Protein AF-A0A922WU17-F1 (afdb_monomer_lite)

Sequence (100 aa):
EAVVESGKIFFTGAQELLKDNVETGKTVIETVTEDAKKVAAIKSPTELMQLQGEIARRNFDAVVAYGSKRTEAWVKLYNEAFAPISNRVSVAAEKISKAA

pLDDT: mean 94.02, std 3.95, range [67.94, 98.06]

Foldseek 3Di:
DLLVVLVVLLVVLVVVVVVVVVVVVVVVVVVVVVLVVQVVPDDDPVSVVVSVVVVVVVVVVVVVVCVVVVVVSVVVSNCVSCVSVVVVVVVVVVVVVVVD

Radius of gyration: 23.44 Å; chains: 1; bounding box: 54×21×62 Å

Structure (mmCIF, N/CA/C/O backbone):
data_AF-A0A922WU17-F1
#
_entry.id   AF-A0A922WU17-F1
#
loop_
_atom_site.group_PDB
_atom_site.id
_atom_site.type_symbol
_atom_site.label_atom_id
_atom_site.label_alt_id
_atom_site.label_comp_id
_atom_site.label_asym_id
_atom_site.label_entity_id
_atom_site.label_seq_id
_atom_site.pdbx_PDB_ins_code
_atom_site.Cartn_x
_atom_site.Cartn_y
_atom_site.Cartn_z
_atom_site.occupancy
_atom_site.B_iso_or_equiv
_atom_site.auth_seq_id
_atom_site.auth_comp_id
_atom_site.auth_asym_id
_atom_site.auth_atom_id
_atom_site.pdbx_PDB_model_num
ATOM 1 N N . GLU A 1 1 ? 12.757 -5.800 -28.817 1.00 88.94 1 GLU A N 1
ATOM 2 C CA . GLU A 1 1 ? 13.154 -6.546 -27.601 1.00 88.94 1 GLU A CA 1
ATOM 3 C C . GLU A 1 1 ? 12.988 -5.710 -26.339 1.00 88.94 1 GLU A C 1
ATOM 5 O O . GLU A 1 1 ? 12.062 -6.007 -25.606 1.00 88.94 1 GLU A O 1
ATOM 10 N N . ALA A 1 2 ? 13.737 -4.616 -26.139 1.00 94.69 2 ALA A N 1
ATOM 11 C CA . ALA A 1 2 ? 13.636 -3.802 -24.913 1.00 94.69 2 ALA A CA 1
ATOM 12 C C . ALA A 1 2 ? 12.217 -3.298 -24.580 1.00 94.69 2 ALA A C 1
ATOM 14 O O . ALA A 1 2 ? 11.789 -3.419 -23.446 1.00 94.69 2 ALA A O 1
ATOM 15 N N . VAL A 1 3 ? 11.441 -2.820 -25.562 1.00 95.00 3 VAL A N 1
ATOM 16 C CA . VAL A 1 3 ? 10.036 -2.407 -25.331 1.00 95.00 3 VAL A CA 1
ATOM 17 C C . VAL A 1 3 ? 9.152 -3.583 -24.891 1.00 95.00 3 VAL A C 1
ATOM 19 O O . VAL A 1 3 ? 8.277 -3.426 -24.046 1.00 95.00 3 VAL A O 1
ATOM 22 N N . VAL A 1 4 ? 9.389 -4.776 -25.442 1.00 97.31 4 VAL A N 1
ATOM 23 C CA . VAL A 1 4 ? 8.647 -5.993 -25.076 1.00 97.31 4 VAL A CA 1
ATOM 24 C C . VAL A 1 4 ? 9.030 -6.442 -23.666 1.00 97.31 4 VAL A C 1
ATOM 26 O O . VAL A 1 4 ? 8.164 -6.833 -22.893 1.00 97.31 4 VAL A O 1
ATOM 29 N N . GLU A 1 5 ? 10.313 -6.365 -23.317 1.00 97.19 5 GLU A N 1
ATOM 30 C CA . GLU A 1 5 ? 10.821 -6.647 -21.973 1.00 97.19 5 GLU A CA 1
ATOM 31 C C . GLU A 1 5 ? 10.265 -5.661 -20.936 1.00 97.19 5 GLU A C 1
ATOM 33 O O . GLU A 1 5 ? 9.675 -6.091 -19.949 1.00 97.19 5 GLU A O 1
ATOM 38 N N . SER A 1 6 ? 10.320 -4.357 -21.220 1.00 97.25 6 SER A N 1
ATOM 39 C CA . SER A 1 6 ? 9.665 -3.299 -20.442 1.00 97.25 6 SER A CA 1
ATOM 40 C C . SER A 1 6 ? 8.178 -3.575 -20.216 1.00 97.25 6 SER A C 1
ATOM 42 O O . SER A 1 6 ? 7.691 -3.482 -19.090 1.00 97.25 6 SER A O 1
ATOM 44 N N . GLY A 1 7 ? 7.456 -3.966 -21.272 1.00 97.31 7 GLY A N 1
ATOM 45 C CA . GLY A 1 7 ? 6.039 -4.319 -21.184 1.00 97.31 7 GLY A CA 1
ATOM 46 C C . GLY A 1 7 ? 5.779 -5.536 -20.293 1.00 97.31 7 GLY A C 1
ATOM 47 O O . GLY A 1 7 ? 4.834 -5.527 -19.507 1.00 97.31 7 GLY A O 1
ATOM 48 N N . LYS A 1 8 ? 6.634 -6.565 -20.362 1.00 98.06 8 LYS A N 1
ATOM 49 C CA . LYS A 1 8 ? 6.545 -7.745 -19.486 1.00 98.06 8 LYS A CA 1
ATOM 50 C C . LYS A 1 8 ? 6.779 -7.388 -18.019 1.00 98.06 8 LYS A C 1
ATOM 52 O O . LYS A 1 8 ? 6.019 -7.856 -17.171 1.00 98.06 8 LYS A O 1
ATOM 57 N N . ILE A 1 9 ? 7.791 -6.567 -17.730 1.00 97.69 9 ILE A N 1
ATOM 58 C CA . ILE A 1 9 ? 8.096 -6.100 -16.367 1.00 97.69 9 ILE A CA 1
ATOM 59 C C . ILE A 1 9 ? 6.904 -5.322 -15.814 1.00 97.69 9 ILE A C 1
ATOM 61 O O . ILE A 1 9 ? 6.394 -5.661 -14.749 1.00 97.69 9 ILE A O 1
ATOM 65 N N . PHE A 1 10 ? 6.400 -4.348 -16.578 1.00 97.69 10 PHE A N 1
ATOM 66 C CA . PHE A 1 10 ? 5.242 -3.558 -16.176 1.00 97.69 10 PHE A CA 1
ATOM 67 C C . PHE A 1 10 ? 4.020 -4.435 -15.885 1.00 97.69 10 PHE A C 1
ATOM 69 O O . PHE A 1 10 ? 3.412 -4.311 -14.826 1.00 97.69 10 PHE A O 1
ATOM 76 N N . PHE A 1 11 ? 3.666 -5.341 -16.802 1.00 97.88 11 PHE A N 1
ATOM 77 C CA . PHE A 1 11 ? 2.490 -6.196 -16.642 1.00 97.88 11 PHE A CA 1
ATOM 78 C C . PHE A 1 11 ? 2.610 -7.119 -15.423 1.00 97.88 11 PHE A C 1
ATOM 80 O O . PHE A 1 11 ? 1.661 -7.242 -14.650 1.00 97.88 11 PHE A O 1
ATOM 87 N N . THR A 1 12 ? 3.782 -7.726 -15.226 1.00 97.12 12 THR A N 1
ATOM 88 C CA . THR A 1 12 ? 4.037 -8.628 -14.093 1.00 97.12 12 THR A CA 1
ATOM 89 C C . THR A 1 12 ? 3.962 -7.871 -12.769 1.00 97.12 12 THR A C 1
ATOM 91 O O . THR A 1 12 ? 3.216 -8.276 -11.879 1.00 97.12 12 THR A O 1
ATOM 94 N N . GLY A 1 13 ? 4.644 -6.728 -12.659 1.00 95.62 13 GLY A N 1
ATOM 95 C CA . GLY A 1 13 ? 4.607 -5.925 -11.438 1.00 95.62 13 GLY A CA 1
ATOM 96 C C . GLY A 1 13 ? 3.231 -5.310 -11.167 1.00 95.62 13 GLY A C 1
ATOM 97 O O . GLY A 1 13 ? 2.787 -5.269 -10.023 1.00 95.62 13 GLY A O 1
ATOM 98 N N . ALA A 1 14 ? 2.478 -4.925 -12.203 1.00 96.06 14 ALA A N 1
ATOM 99 C CA . ALA A 1 14 ? 1.087 -4.500 -12.042 1.00 96.06 14 ALA A CA 1
ATOM 100 C C . ALA A 1 14 ? 0.198 -5.644 -11.515 1.00 96.06 14 ALA A C 1
ATOM 102 O O . ALA A 1 14 ? -0.658 -5.418 -10.657 1.00 96.06 14 ALA A O 1
ATOM 103 N N . GLN A 1 15 ? 0.416 -6.882 -11.974 1.00 96.38 15 GLN A N 1
ATOM 104 C CA . GLN A 1 15 ? -0.258 -8.064 -11.427 1.00 96.38 15 GLN A CA 1
ATOM 105 C C . GLN A 1 15 ? 0.091 -8.306 -9.953 1.00 96.38 15 GLN A C 1
ATOM 107 O O . GLN A 1 15 ? -0.790 -8.669 -9.175 1.00 96.38 15 GLN A O 1
ATOM 112 N N . GLU A 1 16 ? 1.346 -8.111 -9.555 1.00 94.12 16 GLU A N 1
ATOM 113 C CA . GLU A 1 16 ? 1.775 -8.232 -8.157 1.00 94.12 16 GLU A CA 1
ATOM 114 C C . GLU A 1 16 ? 1.123 -7.169 -7.267 1.00 94.12 16 GLU A C 1
ATOM 116 O O . GLU A 1 16 ? 0.561 -7.507 -6.224 1.00 94.12 16 GLU A O 1
ATOM 121 N N . LEU A 1 17 ? 1.078 -5.912 -7.721 1.00 92.81 17 LEU A N 1
ATOM 122 C CA . LEU A 1 17 ? 0.370 -4.833 -7.024 1.00 92.81 17 LEU A CA 1
ATOM 123 C C . LEU A 1 17 ? -1.123 -5.138 -6.839 1.00 92.81 17 LEU A C 1
ATOM 125 O O . LEU A 1 17 ? -1.710 -4.792 -5.813 1.00 92.81 17 LEU A O 1
ATOM 129 N N . LEU A 1 18 ? -1.758 -5.788 -7.818 1.00 91.44 18 LEU A N 1
ATOM 130 C CA . LEU A 1 18 ? -3.148 -6.230 -7.699 1.00 91.44 18 LEU A CA 1
ATOM 131 C C . LEU A 1 18 ? -3.314 -7.358 -6.675 1.00 91.44 18 LEU A C 1
ATOM 133 O O . LEU A 1 18 ? -4.280 -7.335 -5.914 1.00 91.44 18 LEU A O 1
ATOM 137 N N . LYS A 1 19 ? -2.386 -8.319 -6.617 1.00 92.31 19 LYS A N 1
ATOM 138 C CA . LYS A 1 19 ? -2.415 -9.395 -5.611 1.00 92.31 19 LYS A CA 1
ATOM 139 C C . LYS A 1 19 ? -2.289 -8.843 -4.187 1.00 92.31 19 LYS A C 1
ATOM 141 O O . LYS A 1 19 ? -3.096 -9.215 -3.339 1.00 92.31 19 LYS A O 1
ATOM 146 N N . ASP A 1 20 ? -1.381 -7.892 -3.958 1.00 89.25 20 ASP A N 1
ATOM 147 C CA . ASP A 1 20 ? -1.208 -7.218 -2.656 1.00 89.25 20 ASP A CA 1
ATOM 148 C C . ASP A 1 20 ? -2.504 -6.515 -2.191 1.00 89.25 20 ASP A C 1
ATOM 150 O O . ASP A 1 20 ? -2.842 -6.497 -1.005 1.00 89.25 20 ASP A O 1
ATOM 154 N N . ASN A 1 21 ? -3.308 -5.997 -3.130 1.00 87.25 21 ASN A N 1
ATOM 155 C CA . ASN A 1 21 ? -4.614 -5.397 -2.814 1.00 87.25 21 ASN A CA 1
ATOM 156 C C . ASN A 1 21 ? -5.639 -6.414 -2.342 1.00 87.25 21 ASN A C 1
ATOM 158 O O . ASN A 1 21 ? -6.416 -6.128 -1.432 1.00 87.25 21 ASN A O 1
ATOM 162 N N . VAL A 1 22 ? -5.651 -7.590 -2.966 1.00 91.62 22 VAL A N 1
ATOM 163 C CA . VAL A 1 22 ? -6.540 -8.679 -2.562 1.00 91.62 22 VAL A CA 1
ATOM 164 C C . VAL A 1 22 ? -6.172 -9.162 -1.162 1.00 91.62 22 VAL A C 1
ATOM 166 O O . VAL A 1 22 ? -7.064 -9.388 -0.347 1.00 91.62 22 VAL A O 1
ATOM 169 N N . GLU A 1 23 ? -4.880 -9.277 -0.854 1.00 88.25 23 GLU A N 1
ATOM 170 C CA . GLU A 1 23 ? -4.409 -9.634 0.489 1.00 88.25 23 GLU A CA 1
ATOM 171 C C . GLU A 1 23 ? -4.810 -8.589 1.532 1.00 88.25 23 GLU A C 1
ATOM 173 O O . GLU A 1 23 ? -5.408 -8.945 2.545 1.00 88.25 23 GLU A O 1
ATOM 178 N N . THR A 1 24 ? -4.609 -7.301 1.235 1.00 86.75 24 THR A N 1
ATOM 179 C CA . THR A 1 24 ? -5.068 -6.196 2.095 1.00 86.75 24 THR A CA 1
ATOM 180 C C . THR A 1 24 ? -6.576 -6.284 2.368 1.00 86.75 24 THR A C 1
ATOM 182 O O . THR A 1 24 ? -7.023 -6.093 3.498 1.00 86.75 24 THR A O 1
ATOM 185 N N . GLY A 1 25 ? -7.376 -6.621 1.351 1.00 87.62 25 GLY A N 1
ATOM 186 C CA . GLY A 1 25 ? -8.822 -6.796 1.492 1.00 87.62 25 GLY A CA 1
ATOM 187 C C . GLY A 1 25 ? -9.219 -7.898 2.481 1.00 87.62 25 GLY A C 1
ATOM 188 O O . GLY A 1 25 ? -10.211 -7.745 3.191 1.00 87.62 25 GLY A O 1
ATOM 189 N N . LYS A 1 26 ? -8.437 -8.981 2.591 1.00 91.50 26 LYS A N 1
ATOM 190 C CA . LYS A 1 26 ? -8.689 -10.042 3.583 1.00 91.50 26 LYS A CA 1
ATOM 191 C C . LYS A 1 26 ? -8.505 -9.525 5.009 1.00 91.50 26 LYS A C 1
ATOM 193 O O . LYS A 1 26 ? -9.379 -9.740 5.845 1.00 91.50 26 LYS A O 1
ATOM 198 N N . THR A 1 27 ? -7.439 -8.768 5.260 1.00 89.00 27 THR A N 1
ATOM 1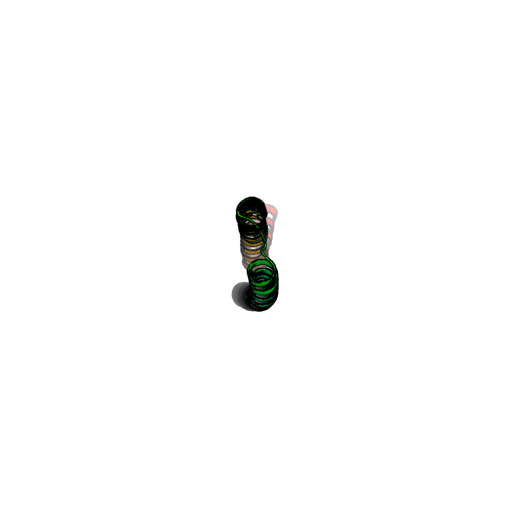99 C CA . THR A 1 27 ? -7.170 -8.158 6.573 1.00 89.00 27 THR A CA 1
ATOM 200 C C . THR A 1 27 ? -8.273 -7.183 6.996 1.00 89.00 27 THR A C 1
ATOM 202 O O . THR A 1 27 ? -8.610 -7.092 8.176 1.00 89.00 27 THR A O 1
ATOM 205 N N . VAL A 1 28 ? -8.899 -6.483 6.043 1.00 89.88 28 VAL A N 1
ATOM 206 C CA . VAL A 1 28 ? -10.056 -5.616 6.330 1.00 89.88 28 VAL A CA 1
ATOM 207 C C . VAL A 1 28 ? -11.242 -6.424 6.870 1.00 89.88 28 VAL A C 1
ATOM 209 O O . VAL A 1 28 ? -11.883 -5.990 7.825 1.00 89.88 28 VAL A O 1
ATOM 212 N N . ILE A 1 29 ? -11.523 -7.607 6.315 1.00 93.56 29 ILE A N 1
ATOM 213 C CA . ILE A 1 29 ? -12.624 -8.469 6.783 1.00 93.56 29 ILE A CA 1
ATOM 214 C C . ILE A 1 29 ? -12.370 -8.951 8.217 1.00 93.56 29 ILE A C 1
ATOM 216 O O . ILE A 1 29 ? -13.280 -8.930 9.051 1.00 93.56 29 ILE A O 1
ATOM 220 N N . GLU A 1 30 ? -11.135 -9.353 8.518 1.00 93.25 30 GLU A N 1
ATOM 221 C CA . GLU A 1 30 ? -10.716 -9.746 9.870 1.00 93.25 30 GLU A CA 1
ATOM 222 C C . GLU A 1 30 ? -10.899 -8.585 10.853 1.00 93.25 30 GLU A C 1
ATOM 224 O O . GLU A 1 30 ? -11.558 -8.738 11.881 1.00 93.25 30 GLU A O 1
ATOM 229 N N . THR A 1 31 ? -10.432 -7.395 10.470 1.00 93.38 31 THR A N 1
ATOM 230 C CA . THR A 1 31 ? -10.547 -6.162 11.261 1.00 93.38 31 THR A CA 1
ATOM 231 C C . THR A 1 31 ? -12.005 -5.820 11.588 1.00 93.38 31 THR A C 1
ATOM 233 O O . THR A 1 31 ? -12.343 -5.554 12.739 1.00 93.38 31 THR A O 1
ATOM 236 N N . VAL A 1 32 ? -12.902 -5.870 10.596 1.00 93.69 32 VAL A N 1
ATOM 237 C CA . VAL A 1 32 ? -14.338 -5.600 10.799 1.00 93.69 32 VAL A CA 1
ATOM 238 C C . VAL A 1 32 ? -14.976 -6.648 11.710 1.00 93.69 32 VAL A C 1
ATOM 240 O O . VAL A 1 32 ? -15.812 -6.321 12.553 1.00 93.69 32 VAL A O 1
ATOM 243 N N . THR A 1 33 ? -14.574 -7.911 11.570 1.00 95.69 33 THR A N 1
ATOM 244 C CA . THR A 1 33 ? -15.069 -8.998 12.423 1.00 95.69 33 THR A CA 1
ATOM 245 C C . THR A 1 33 ? -14.647 -8.796 13.879 1.00 95.69 33 THR A C 1
ATOM 247 O O . THR A 1 33 ? -15.436 -9.040 14.794 1.00 95.69 33 THR A O 1
ATOM 250 N N . GLU A 1 34 ? -13.420 -8.338 14.116 1.00 94.75 34 GLU A N 1
ATOM 251 C CA . GLU A 1 34 ? -12.945 -7.982 15.454 1.00 94.75 34 GLU A CA 1
ATOM 252 C C . GLU A 1 34 ? -13.682 -6.774 16.029 1.00 94.75 34 GLU A C 1
ATOM 254 O O . GLU A 1 34 ? -14.118 -6.822 17.181 1.00 94.75 34 GLU A O 1
ATOM 259 N N . ASP A 1 35 ? -13.890 -5.726 15.233 1.00 94.19 35 ASP A N 1
ATOM 260 C CA . ASP A 1 35 ? -14.645 -4.549 15.663 1.00 94.19 35 ASP A CA 1
ATOM 261 C C . ASP A 1 35 ? -16.077 -4.916 16.051 1.00 94.19 35 ASP A C 1
ATOM 263 O O . ASP A 1 35 ? -16.558 -4.479 17.093 1.00 94.19 35 ASP A O 1
ATOM 267 N N . ALA A 1 36 ? -16.745 -5.782 15.283 1.00 95.25 36 ALA A N 1
ATOM 268 C CA . ALA A 1 36 ? -18.087 -6.256 15.614 1.00 95.25 36 ALA A CA 1
ATOM 269 C C . ALA A 1 36 ? -18.131 -6.971 16.977 1.00 95.25 36 ALA A C 1
ATOM 271 O O . ALA A 1 36 ? -19.048 -6.745 17.769 1.00 95.25 36 ALA A O 1
ATOM 272 N N . LYS A 1 37 ? -17.116 -7.790 17.288 1.00 95.75 37 LYS A N 1
ATOM 273 C CA . LYS A 1 37 ? -16.987 -8.434 18.606 1.00 95.75 37 LYS A CA 1
ATOM 274 C C . LYS A 1 37 ? -16.771 -7.406 19.715 1.00 95.75 37 LYS A C 1
ATOM 276 O O . LYS A 1 37 ? -17.389 -7.524 20.770 1.00 95.75 37 LYS A O 1
ATOM 281 N N . LYS A 1 38 ? -15.927 -6.396 19.479 1.00 94.31 38 LYS A N 1
ATOM 282 C 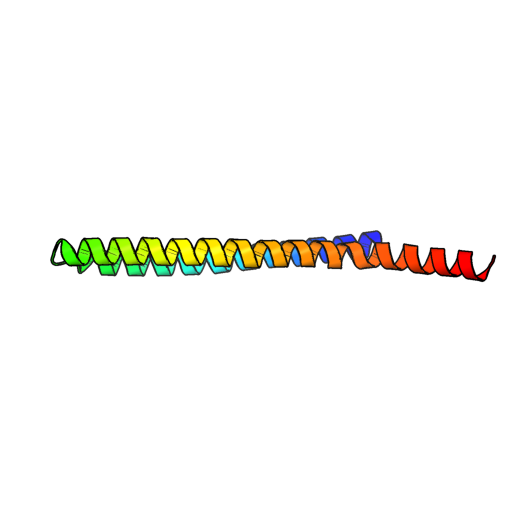CA . LYS A 1 38 ? -15.677 -5.313 20.441 1.00 94.31 38 LYS A CA 1
ATOM 283 C C . LYS A 1 38 ? -16.944 -4.508 20.704 1.00 94.31 38 LYS A C 1
ATOM 285 O O . LYS A 1 38 ? -17.269 -4.290 21.863 1.00 94.31 38 LYS A O 1
ATOM 290 N N . VAL A 1 39 ? -17.697 -4.156 19.659 1.00 94.81 39 VAL A N 1
ATOM 291 C CA . VAL A 1 39 ? -18.994 -3.469 19.776 1.00 94.81 39 VAL A CA 1
ATOM 292 C C . VAL A 1 39 ? -19.980 -4.287 20.610 1.00 94.81 39 VAL A C 1
ATOM 294 O O . VAL A 1 39 ? -20.596 -3.746 21.524 1.00 94.81 39 VAL A O 1
ATOM 297 N N . ALA A 1 40 ? -20.105 -5.589 20.341 1.00 95.75 40 ALA A N 1
ATOM 298 C CA . ALA A 1 40 ? -21.008 -6.470 21.085 1.00 95.75 40 ALA A CA 1
ATOM 299 C C . ALA A 1 40 ? -20.639 -6.619 22.575 1.00 95.75 40 ALA A C 1
ATOM 301 O O . ALA A 1 40 ? -21.492 -6.977 23.384 1.00 95.75 40 ALA A O 1
ATOM 302 N N . ALA A 1 41 ? -19.382 -6.354 22.940 1.00 95.31 41 ALA A N 1
ATOM 303 C CA . ALA A 1 41 ? -18.879 -6.457 24.305 1.00 95.31 41 ALA A CA 1
ATOM 304 C C . ALA A 1 41 ? -18.944 -5.140 25.104 1.00 95.31 41 ALA A C 1
ATOM 306 O O . ALA A 1 41 ? -18.587 -5.160 26.283 1.00 95.31 41 ALA A O 1
ATOM 307 N N . ILE A 1 42 ? -19.386 -4.025 24.501 1.00 96.12 42 ILE A N 1
ATOM 308 C CA . ILE A 1 42 ? -19.459 -2.706 25.154 1.00 96.12 42 ILE A CA 1
ATOM 309 C C . ILE A 1 42 ? -20.456 -2.729 26.319 1.00 96.12 42 ILE A C 1
ATOM 311 O O . ILE A 1 42 ? -21.611 -3.124 26.168 1.00 96.12 42 ILE A O 1
ATOM 315 N N . LYS A 1 43 ? -20.023 -2.223 27.475 1.00 96.50 43 LYS A N 1
ATOM 316 C CA . LYS A 1 43 ? -20.804 -2.125 28.718 1.00 96.50 43 LYS A CA 1
ATOM 317 C C . LYS A 1 43 ? -21.003 -0.690 29.199 1.00 96.50 43 LYS A C 1
ATOM 319 O O . LYS A 1 43 ? -21.793 -0.468 30.115 1.00 96.50 43 LYS A O 1
ATOM 324 N N . SER A 1 44 ? -20.300 0.288 28.621 1.00 96.88 44 SER A N 1
ATOM 325 C CA . SER A 1 44 ? -20.403 1.695 29.031 1.00 96.88 44 SER A CA 1
ATOM 326 C C . SER A 1 44 ? -20.115 2.694 27.896 1.00 96.88 44 SER A 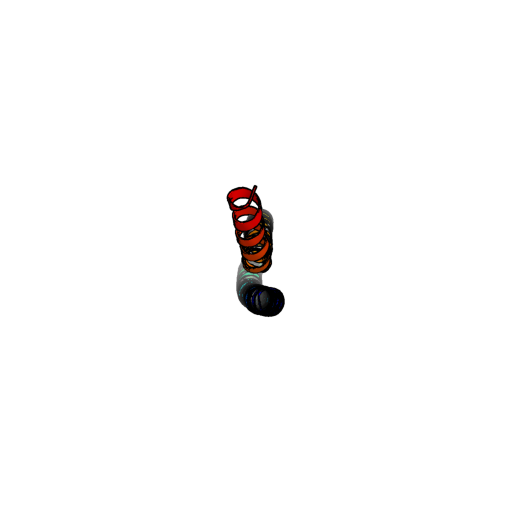C 1
ATOM 328 O O . SER A 1 44 ? -19.427 2.357 26.929 1.00 96.88 44 SER A O 1
ATOM 330 N N . PRO A 1 45 ? -20.571 3.960 28.015 1.00 94.25 45 PRO A N 1
ATOM 331 C CA . PRO A 1 45 ? -20.224 5.023 27.065 1.00 94.25 45 PRO A CA 1
ATOM 332 C C . PRO A 1 45 ? -18.714 5.286 26.951 1.00 94.25 45 PRO A C 1
ATOM 334 O O . PRO A 1 45 ? -18.225 5.635 25.879 1.00 94.25 45 PRO A O 1
ATOM 337 N N . THR A 1 46 ? -17.962 5.102 28.039 1.00 96.62 46 THR A N 1
ATOM 338 C CA . THR A 1 46 ? -16.502 5.263 28.042 1.00 96.62 46 THR A CA 1
ATOM 339 C C . THR A 1 46 ? -15.823 4.224 27.152 1.00 96.62 46 THR A C 1
ATOM 341 O O . THR A 1 46 ? -14.963 4.587 26.352 1.00 96.62 46 THR A O 1
ATOM 344 N N . GLU A 1 47 ? -16.240 2.956 27.231 1.00 95.44 47 GLU A N 1
ATOM 345 C CA . GLU A 1 47 ? -15.724 1.883 26.365 1.00 95.44 47 GLU A CA 1
ATOM 346 C C . GLU A 1 47 ? -16.052 2.141 24.887 1.00 95.44 47 GLU A C 1
ATOM 348 O O . GLU A 1 47 ? -15.210 1.927 24.015 1.00 95.44 47 GLU A O 1
ATOM 353 N N . LEU A 1 48 ? -17.236 2.690 24.594 1.00 94.88 48 LEU A N 1
ATOM 354 C CA . LEU A 1 48 ? -17.592 3.108 23.237 1.00 94.88 48 LEU A CA 1
ATOM 355 C C . LEU A 1 48 ? -16.651 4.203 22.704 1.00 94.88 48 LEU A C 1
ATOM 357 O O . LEU A 1 48 ? -16.203 4.118 21.561 1.00 94.88 48 LEU A O 1
ATOM 361 N N . MET A 1 49 ? -16.329 5.223 23.508 1.00 96.69 49 MET A N 1
ATOM 362 C CA . MET A 1 49 ? -15.396 6.283 23.095 1.00 96.69 49 MET A CA 1
ATOM 363 C C . MET A 1 49 ? -13.974 5.755 22.880 1.00 96.69 49 MET A C 1
ATOM 365 O O . MET A 1 49 ? -13.297 6.178 21.942 1.00 96.69 49 MET A O 1
ATOM 369 N N . GLN A 1 50 ? -13.529 4.809 23.712 1.00 95.88 50 GLN A N 1
ATOM 370 C CA . GLN A 1 50 ? -12.238 4.141 23.537 1.00 95.88 50 GLN A CA 1
ATOM 371 C C . GLN A 1 50 ? -12.183 3.377 22.212 1.00 95.88 50 GLN A C 1
ATOM 373 O O . GLN A 1 50 ? -11.231 3.561 21.454 1.00 95.88 50 GLN A O 1
ATOM 378 N N . LEU A 1 51 ? -13.226 2.602 21.895 1.00 95.94 51 LEU A N 1
ATOM 379 C CA . LEU A 1 51 ? -13.314 1.871 20.632 1.00 95.94 51 LEU A CA 1
ATOM 380 C C . LEU A 1 51 ? -13.303 2.816 19.422 1.00 95.94 51 LEU A C 1
ATOM 382 O O . LEU A 1 51 ? -12.589 2.567 18.454 1.00 95.94 51 LEU A O 1
ATOM 386 N N . GLN A 1 52 ? -14.037 3.932 19.478 1.00 95.50 52 GLN A N 1
ATOM 387 C CA . GLN A 1 52 ? -14.004 4.937 18.408 1.00 95.50 52 GLN A CA 1
ATOM 388 C C . GLN A 1 52 ? -12.599 5.522 18.209 1.00 95.50 52 GLN A C 1
ATOM 390 O O . GLN A 1 52 ? -12.148 5.665 17.072 1.00 95.50 52 GLN A O 1
ATOM 395 N N . GLY A 1 53 ? -11.885 5.823 19.298 1.00 97.00 53 GLY A N 1
ATOM 396 C CA . GLY A 1 53 ? -10.506 6.310 19.235 1.00 97.00 53 GLY A CA 1
ATOM 397 C C . GLY A 1 53 ? -9.524 5.273 18.681 1.00 97.00 53 GLY A C 1
ATOM 398 O O . GLY A 1 53 ? -8.623 5.625 17.918 1.00 97.00 53 GLY A O 1
ATOM 399 N N . GLU A 1 54 ? -9.703 3.998 19.027 1.00 95.69 54 GLU A N 1
ATOM 400 C CA . GLU A 1 54 ? -8.920 2.887 18.481 1.00 95.69 54 GLU A CA 1
ATOM 401 C C . GLU A 1 54 ? -9.136 2.741 16.971 1.00 95.69 54 GLU A C 1
ATOM 403 O O . GLU A 1 54 ? -8.162 2.739 16.218 1.00 95.69 54 GLU A O 1
ATOM 408 N N . ILE A 1 55 ? -10.395 2.701 16.523 1.00 95.56 55 ILE A N 1
ATOM 409 C CA . ILE A 1 55 ? -10.757 2.610 15.102 1.00 95.56 55 ILE A CA 1
ATOM 410 C C . ILE A 1 55 ? -10.187 3.801 14.327 1.00 95.56 55 ILE A C 1
ATOM 412 O O . ILE A 1 55 ? -9.590 3.613 13.268 1.00 95.56 55 ILE A O 1
ATOM 416 N N . ALA A 1 56 ? -10.332 5.022 14.852 1.00 96.94 56 ALA A N 1
ATOM 417 C CA . ALA A 1 56 ? -9.824 6.226 14.203 1.00 96.94 56 ALA A CA 1
ATOM 418 C C . ALA A 1 56 ? -8.297 6.185 14.032 1.00 96.94 56 ALA A C 1
ATOM 420 O O . ALA A 1 56 ? -7.802 6.411 12.927 1.00 96.94 56 ALA A O 1
ATOM 421 N N . ARG A 1 57 ? -7.556 5.846 15.098 1.00 97.44 57 ARG A N 1
ATOM 422 C CA . ARG A 1 57 ? -6.091 5.729 15.050 1.00 97.44 57 ARG A CA 1
ATOM 423 C C . ARG A 1 57 ? -5.653 4.636 14.081 1.00 97.44 57 ARG A C 1
ATOM 425 O O . ARG A 1 57 ? -4.867 4.904 13.182 1.00 97.44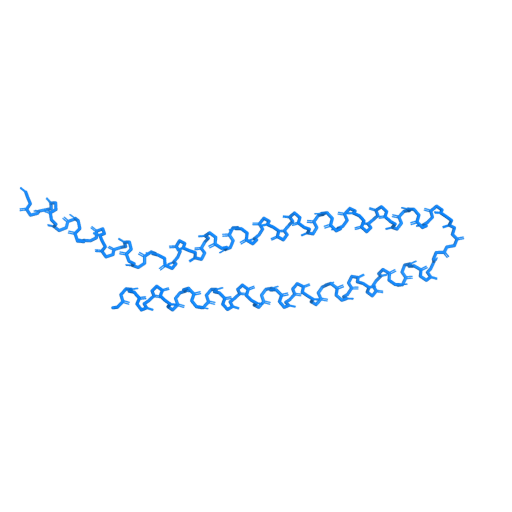 57 ARG A O 1
ATOM 432 N N . ARG A 1 58 ? -6.212 3.431 14.216 1.00 95.56 58 ARG A N 1
ATOM 433 C CA . ARG A 1 58 ? -5.892 2.293 13.349 1.00 95.56 58 ARG A CA 1
ATOM 434 C C . ARG A 1 58 ? -6.139 2.622 11.878 1.00 95.56 58 ARG A C 1
ATOM 436 O O . ARG A 1 58 ? -5.303 2.314 11.036 1.00 95.56 58 ARG A O 1
ATOM 443 N N . ASN A 1 59 ? -7.274 3.242 11.554 1.00 94.12 59 ASN A N 1
ATOM 444 C CA . ASN A 1 59 ? -7.603 3.590 10.174 1.00 94.12 59 ASN A CA 1
ATOM 445 C C . ASN A 1 59 ? -6.661 4.671 9.624 1.00 94.12 59 ASN A C 1
ATOM 447 O O . ASN A 1 59 ? -6.284 4.603 8.456 1.00 94.12 59 ASN A O 1
ATOM 451 N N . PHE A 1 60 ? -6.253 5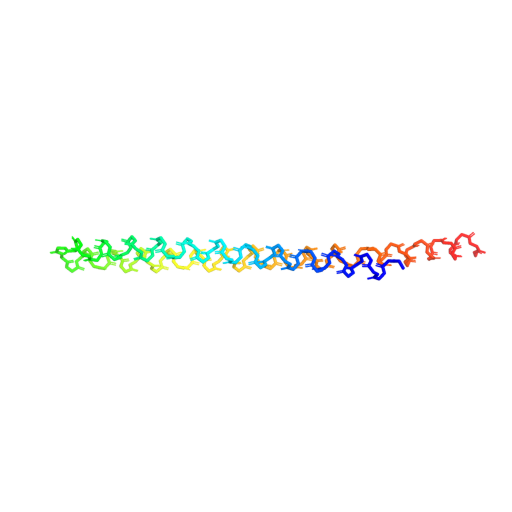.639 10.449 1.00 96.62 60 PHE A N 1
ATOM 452 C CA . PHE A 1 60 ? -5.244 6.624 10.065 1.00 96.62 60 PHE A CA 1
ATOM 453 C C . PHE A 1 60 ? -3.901 5.955 9.745 1.00 96.62 60 PHE A C 1
ATOM 455 O O . PHE A 1 60 ? -3.364 6.153 8.654 1.00 96.62 60 PHE A O 1
ATOM 462 N N . ASP A 1 61 ? -3.409 5.102 10.646 1.00 95.44 61 ASP A N 1
ATOM 463 C CA . ASP A 1 61 ? -2.155 4.367 10.457 1.00 95.44 61 ASP A CA 1
ATOM 464 C C . ASP A 1 61 ? -2.211 3.493 9.193 1.00 95.44 61 ASP A C 1
ATOM 466 O O . ASP A 1 61 ? -1.272 3.482 8.393 1.00 95.44 61 ASP A O 1
ATOM 470 N N . ALA A 1 62 ? -3.344 2.825 8.951 1.00 92.25 62 ALA A N 1
ATOM 471 C CA . ALA A 1 62 ? -3.565 2.013 7.759 1.00 92.25 62 ALA A CA 1
ATOM 472 C C . ALA A 1 62 ? -3.524 2.841 6.463 1.00 92.25 62 ALA A C 1
ATOM 474 O O . ALA A 1 62 ? -2.898 2.417 5.491 1.00 92.25 62 ALA A O 1
ATOM 475 N N . VAL A 1 63 ? -4.145 4.027 6.436 1.00 93.38 63 VAL A N 1
ATOM 476 C CA . VAL A 1 63 ? -4.109 4.929 5.270 1.00 93.38 63 VAL A CA 1
ATOM 477 C C . VAL A 1 63 ? -2.685 5.400 4.987 1.00 93.38 63 VAL A C 1
ATOM 479 O O . VAL A 1 63 ? -2.249 5.364 3.835 1.00 93.38 63 VAL A O 1
ATOM 482 N N . VAL A 1 64 ? -1.944 5.804 6.021 1.00 96.19 64 VAL A N 1
ATOM 483 C CA . VAL A 1 64 ? -0.554 6.259 5.879 1.00 96.19 64 VAL A CA 1
ATOM 484 C C . VAL A 1 64 ? 0.336 5.131 5.358 1.00 96.19 64 VAL A C 1
ATOM 486 O O . VAL A 1 64 ? 1.078 5.328 4.390 1.00 96.19 64 VAL A O 1
ATOM 489 N N . ALA A 1 65 ? 0.230 3.938 5.947 1.00 92.06 65 ALA A N 1
ATOM 490 C CA . ALA A 1 65 ? 1.001 2.768 5.541 1.00 92.06 65 ALA A CA 1
ATOM 491 C C . ALA A 1 65 ? 0.684 2.357 4.095 1.00 92.06 65 ALA A C 1
ATOM 493 O O . ALA A 1 65 ? 1.592 2.182 3.279 1.00 92.06 65 ALA A O 1
ATOM 494 N N . TYR A 1 66 ? -0.604 2.264 3.754 1.00 88.50 66 TYR A N 1
ATOM 495 C CA . TYR A 1 66 ? -1.058 1.913 2.413 1.00 88.50 66 TYR A CA 1
ATOM 496 C C . TYR A 1 66 ? -0.602 2.935 1.372 1.00 88.50 66 TYR A C 1
ATOM 498 O O . TYR A 1 66 ? -0.072 2.544 0.334 1.00 88.50 66 TYR A O 1
ATOM 506 N N . GLY A 1 67 ? -0.774 4.232 1.638 1.00 90.50 67 GLY A N 1
ATOM 507 C CA . GLY A 1 67 ? -0.377 5.300 0.721 1.00 90.50 67 GLY A CA 1
ATOM 508 C C . GLY A 1 67 ? 1.130 5.322 0.464 1.00 90.50 67 GLY A C 1
ATOM 509 O O . GLY A 1 67 ? 1.560 5.394 -0.691 1.00 90.50 67 GLY A O 1
ATOM 510 N N . SER A 1 68 ? 1.928 5.185 1.526 1.00 94.50 68 SER A N 1
ATOM 511 C CA . SER A 1 68 ? 3.394 5.196 1.443 1.00 94.50 68 SER A CA 1
ATOM 512 C C . SER A 1 68 ? 3.916 3.991 0.661 1.00 94.50 68 SER A C 1
ATOM 514 O O . SER A 1 68 ? 4.565 4.165 -0.373 1.00 94.50 68 SER A O 1
ATOM 516 N N . LYS A 1 69 ? 3.540 2.772 1.081 1.00 90.38 69 LYS A N 1
ATOM 517 C CA . LYS A 1 69 ? 3.965 1.516 0.437 1.00 90.38 69 LYS A CA 1
ATOM 518 C C . LYS A 1 69 ? 3.598 1.496 -1.046 1.00 90.38 69 LYS A C 1
ATOM 520 O O . LYS A 1 69 ? 4.373 1.059 -1.889 1.00 90.38 69 LYS A O 1
ATOM 525 N N . ARG A 1 70 ? 2.407 1.991 -1.380 1.00 89.31 70 ARG A N 1
ATOM 526 C CA . ARG A 1 70 ? 1.898 2.007 -2.753 1.00 89.31 70 ARG A CA 1
ATOM 527 C C . ARG A 1 70 ? 2.636 2.964 -3.653 1.00 89.31 70 ARG A C 1
ATOM 529 O O . ARG A 1 70 ? 2.933 2.614 -4.789 1.00 89.31 70 ARG A O 1
ATOM 536 N N . THR A 1 71 ? 2.896 4.165 -3.154 1.00 94.19 71 THR A N 1
ATOM 537 C CA . THR A 1 71 ? 3.632 5.176 -3.910 1.00 94.19 71 THR A CA 1
ATOM 538 C C . THR A 1 71 ? 5.028 4.658 -4.231 1.00 94.19 71 THR A C 1
ATOM 540 O O . THR A 1 71 ? 5.436 4.693 -5.389 1.00 94.19 71 THR A O 1
ATOM 543 N N . GLU A 1 72 ? 5.715 4.088 -3.239 1.00 94.94 72 GLU A N 1
ATOM 544 C CA . GLU A 1 72 ? 7.025 3.465 -3.431 1.00 94.94 72 GLU A CA 1
ATOM 545 C C . GLU A 1 72 ? 6.972 2.329 -4.461 1.00 94.94 72 GLU A C 1
ATOM 547 O O . GLU A 1 72 ? 7.759 2.313 -5.408 1.00 94.94 72 GLU A O 1
ATOM 552 N N . ALA A 1 73 ? 6.012 1.412 -4.328 1.00 95.00 73 ALA A N 1
ATOM 553 C CA . ALA A 1 73 ? 5.902 0.265 -5.218 1.00 95.00 73 ALA A CA 1
ATOM 554 C C . ALA A 1 73 ? 5.578 0.667 -6.670 1.00 95.00 73 ALA A C 1
ATOM 556 O O . ALA A 1 73 ? 6.134 0.088 -7.603 1.00 95.00 73 ALA A O 1
ATOM 557 N N . TRP A 1 74 ? 4.749 1.695 -6.882 1.00 94.06 74 TRP A N 1
ATOM 558 C CA . TRP A 1 74 ? 4.502 2.242 -8.219 1.00 94.06 74 TRP A CA 1
ATOM 559 C C . TRP A 1 74 ? 5.741 2.904 -8.809 1.00 94.06 74 TRP A C 1
ATOM 561 O O . TRP A 1 74 ? 6.085 2.621 -9.954 1.00 94.06 74 TRP A O 1
ATOM 571 N N . VAL A 1 75 ? 6.428 3.758 -8.047 1.00 97.31 75 VAL A N 1
ATOM 572 C CA . VAL A 1 75 ? 7.668 4.406 -8.505 1.00 97.31 75 VAL A CA 1
ATOM 573 C C . VAL A 1 75 ? 8.707 3.355 -8.890 1.00 97.31 75 VAL A C 1
ATOM 575 O O . VAL A 1 75 ? 9.313 3.446 -9.957 1.00 97.31 75 VAL A O 1
ATOM 578 N N . LYS A 1 76 ? 8.866 2.320 -8.061 1.00 96.62 76 LYS A N 1
ATOM 579 C CA . LYS A 1 76 ? 9.746 1.189 -8.345 1.00 96.62 76 LYS A CA 1
ATOM 580 C C . LYS A 1 76 ? 9.353 0.474 -9.638 1.00 96.62 76 LYS A C 1
ATOM 582 O O . LYS A 1 76 ? 10.205 0.323 -10.508 1.00 96.62 76 LYS A O 1
ATOM 587 N N . LEU A 1 77 ? 8.078 0.116 -9.805 1.00 97.38 77 LEU A N 1
ATOM 588 C CA . LEU A 1 77 ? 7.582 -0.539 -11.018 1.00 97.38 77 LEU A CA 1
ATOM 589 C C . LEU A 1 77 ? 7.859 0.289 -12.278 1.00 97.38 77 LEU A C 1
ATOM 591 O O . LEU A 1 77 ? 8.311 -0.256 -13.281 1.00 97.38 77 LEU A O 1
ATOM 595 N N . TYR A 1 78 ? 7.618 1.603 -12.240 1.00 95.88 78 TYR A N 1
ATOM 596 C CA . TYR A 1 78 ? 7.918 2.481 -13.374 1.00 95.88 78 TYR A CA 1
ATOM 597 C C . TYR A 1 78 ? 9.410 2.497 -13.705 1.00 95.88 78 TYR A C 1
ATOM 599 O O . TYR A 1 78 ? 9.777 2.367 -14.874 1.00 95.88 78 TYR A O 1
ATOM 607 N N . ASN A 1 79 ? 10.267 2.615 -12.689 1.00 97.19 79 ASN A N 1
ATOM 608 C CA . ASN A 1 79 ? 11.715 2.614 -12.876 1.00 97.19 79 ASN A CA 1
ATOM 609 C C . ASN A 1 79 ? 12.203 1.290 -13.482 1.00 97.19 79 ASN A C 1
ATOM 611 O O . ASN A 1 79 ? 12.951 1.298 -14.459 1.00 97.19 79 ASN A O 1
ATOM 615 N N . GLU A 1 80 ? 11.742 0.159 -12.948 1.00 97.56 80 GLU A N 1
ATOM 616 C CA . GLU A 1 80 ? 12.089 -1.176 -13.444 1.00 97.56 80 GLU A CA 1
ATOM 617 C C . GLU A 1 80 ? 11.571 -1.403 -14.867 1.00 97.56 80 GLU A C 1
ATOM 619 O O . GLU A 1 80 ? 12.308 -1.882 -15.728 1.00 97.56 80 GLU A O 1
ATOM 624 N N . ALA A 1 81 ? 10.332 -0.997 -15.154 1.00 97.44 81 ALA A N 1
ATOM 625 C CA . ALA A 1 81 ? 9.752 -1.114 -16.484 1.00 97.44 81 ALA A CA 1
ATOM 626 C C . ALA A 1 81 ? 10.488 -0.248 -17.515 1.00 97.44 81 ALA A C 1
ATOM 628 O O . ALA A 1 81 ? 10.609 -0.652 -18.669 1.00 97.44 81 ALA A O 1
ATOM 629 N N . PHE A 1 82 ? 11.005 0.924 -17.141 1.00 96.56 82 PHE A N 1
ATOM 630 C CA . PHE A 1 82 ? 11.708 1.808 -18.076 1.00 96.56 82 PHE A CA 1
ATOM 631 C C . PHE A 1 82 ? 13.192 1.450 -18.266 1.00 96.56 82 PHE A C 1
ATOM 633 O O . PHE A 1 82 ? 13.791 1.804 -19.288 1.00 96.56 82 PHE A O 1
ATOM 640 N N . ALA A 1 83 ? 13.789 0.712 -17.327 1.00 97.38 83 ALA A N 1
ATOM 641 C CA . ALA A 1 83 ? 15.209 0.369 -17.339 1.00 97.38 83 ALA A CA 1
ATOM 642 C C . ALA A 1 83 ? 15.706 -0.294 -18.647 1.00 97.38 83 ALA A C 1
ATOM 644 O O . ALA A 1 83 ? 16.749 0.141 -19.146 1.00 97.38 83 ALA A O 1
ATOM 645 N N . PRO A 1 84 ? 14.996 -1.258 -19.280 1.00 96.94 84 PRO A N 1
ATOM 646 C CA . PRO A 1 84 ? 15.455 -1.874 -20.531 1.00 96.94 84 PRO A CA 1
ATOM 647 C C . PRO A 1 84 ? 15.602 -0.873 -21.682 1.00 96.94 84 PRO A C 1
ATOM 649 O O . PRO A 1 84 ? 16.563 -0.932 -22.452 1.00 96.94 84 PRO A O 1
ATOM 652 N N . ILE A 1 85 ? 14.661 0.069 -21.800 1.00 96.25 85 ILE A N 1
ATOM 653 C CA . ILE A 1 85 ? 14.698 1.123 -22.821 1.00 96.25 85 ILE A CA 1
ATOM 654 C C . ILE A 1 85 ? 15.844 2.088 -22.522 1.00 96.25 85 ILE A C 1
ATOM 656 O O . ILE A 1 85 ? 16.655 2.360 -23.409 1.00 96.25 85 ILE A O 1
ATOM 660 N N . SER A 1 86 ? 15.943 2.551 -21.272 1.00 95.12 86 SER A N 1
ATOM 661 C CA . SER A 1 86 ? 17.011 3.449 -20.820 1.00 95.12 86 SER A CA 1
ATOM 662 C C . SER A 1 86 ? 18.399 2.874 -21.122 1.00 95.12 86 SER A C 1
ATOM 664 O O . SER A 1 86 ? 19.232 3.533 -21.741 1.00 95.12 86 SER A O 1
ATOM 666 N N . ASN A 1 87 ? 18.613 1.589 -20.823 1.00 96.06 87 ASN A N 1
ATOM 667 C CA . ASN A 1 87 ? 19.877 0.908 -21.089 1.00 96.06 87 ASN A CA 1
ATOM 668 C C . ASN A 1 87 ? 20.238 0.887 -22.588 1.00 96.06 87 ASN A C 1
ATOM 670 O O . ASN A 1 87 ? 21.386 1.121 -22.963 1.00 96.06 87 ASN A O 1
ATOM 674 N N . ARG A 1 88 ? 19.261 0.666 -23.482 1.00 93.88 88 ARG A N 1
ATOM 675 C CA . ARG A 1 88 ? 19.503 0.704 -24.939 1.00 93.88 88 ARG A CA 1
ATOM 676 C C . ARG A 1 88 ? 19.932 2.087 -25.416 1.00 93.88 88 ARG A C 1
ATOM 678 O O . ARG A 1 88 ? 20.796 2.168 -26.290 1.00 93.88 88 ARG A O 1
ATOM 685 N N . VAL A 1 89 ? 19.336 3.143 -24.863 1.00 94.12 89 VAL A N 1
ATOM 686 C CA . VAL A 1 89 ? 19.704 4.529 -25.181 1.00 94.12 89 VAL A CA 1
ATOM 687 C C . VAL A 1 89 ? 21.122 4.824 -24.697 1.00 94.12 89 VAL A C 1
ATOM 689 O O . VAL A 1 89 ? 21.929 5.303 -25.490 1.00 94.12 89 VAL A O 1
ATOM 692 N N . SER A 1 90 ? 21.460 4.459 -23.458 1.00 94.31 90 SER A N 1
ATOM 693 C CA . SER A 1 90 ? 22.808 4.644 -22.906 1.00 94.31 90 SER A CA 1
ATOM 694 C C . SER A 1 90 ? 23.878 3.942 -23.741 1.00 94.31 90 SER A C 1
ATOM 696 O O . SER A 1 90 ? 24.851 4.571 -24.146 1.00 94.31 90 SER A O 1
ATOM 698 N N . VAL A 1 91 ? 23.664 2.672 -24.102 1.00 95.12 91 VAL A N 1
ATOM 699 C CA . VAL A 1 91 ? 24.607 1.922 -24.950 1.00 95.12 91 VAL A CA 1
ATOM 700 C C . VAL A 1 91 ? 24.777 2.573 -26.329 1.00 95.12 91 VAL A C 1
ATOM 702 O O . VAL A 1 91 ? 25.880 2.585 -26.876 1.00 95.12 91 VAL A O 1
ATOM 705 N N . ALA A 1 92 ? 23.707 3.107 -26.925 1.00 93.00 92 ALA A N 1
ATOM 706 C CA . ALA A 1 92 ? 23.801 3.814 -28.201 1.00 93.00 92 ALA A CA 1
ATOM 707 C C . ALA A 1 92 ? 24.577 5.137 -28.068 1.00 93.00 92 ALA A C 1
ATOM 709 O O . ALA A 1 92 ? 25.445 5.418 -28.895 1.00 93.00 92 ALA A O 1
ATOM 710 N N . ALA A 1 93 ? 24.314 5.910 -27.012 1.00 93.94 93 ALA A N 1
ATOM 711 C CA . ALA A 1 93 ? 25.015 7.158 -26.725 1.00 93.94 93 ALA A CA 1
ATOM 712 C C . ALA A 1 93 ? 26.516 6.932 -26.478 1.00 93.94 93 ALA A C 1
ATOM 714 O O . ALA A 1 93 ? 27.344 7.657 -27.026 1.00 93.94 93 ALA A O 1
ATOM 715 N N . GLU A 1 94 ? 26.886 5.884 -25.734 1.00 93.25 94 GLU A N 1
ATOM 716 C CA . GLU A 1 94 ? 28.288 5.503 -25.530 1.00 93.25 94 GLU A CA 1
ATOM 717 C C . GLU A 1 94 ? 29.001 5.171 -26.843 1.00 93.25 94 GLU A C 1
ATOM 719 O O . GLU A 1 94 ? 30.157 5.547 -27.032 1.00 93.25 94 GLU A O 1
ATOM 724 N N . LYS A 1 95 ? 28.325 4.473 -27.764 1.00 93.00 95 LYS A N 1
ATOM 725 C CA . LYS A 1 95 ? 28.894 4.146 -29.079 1.00 93.00 95 LYS A CA 1
ATOM 726 C C . LYS A 1 95 ? 29.134 5.391 -29.925 1.00 93.00 95 LYS A C 1
ATOM 728 O O . LYS A 1 95 ? 30.168 5.465 -30.576 1.00 93.00 95 LYS A O 1
ATOM 733 N N . ILE A 1 96 ? 28.205 6.348 -29.904 1.00 92.19 96 ILE A N 1
ATOM 734 C CA . ILE A 1 96 ? 28.363 7.632 -30.603 1.00 92.19 96 ILE A CA 1
ATOM 735 C C . ILE A 1 96 ? 29.532 8.414 -30.001 1.00 92.19 96 ILE A C 1
ATOM 737 O O . ILE A 1 96 ? 30.401 8.862 -30.736 1.00 92.19 96 ILE A O 1
ATOM 741 N N . SER A 1 97 ? 29.588 8.514 -28.670 1.00 91.12 97 SER A N 1
ATOM 742 C CA . SER A 1 97 ? 30.657 9.215 -27.950 1.00 91.12 97 SER A CA 1
ATOM 743 C C . SER A 1 97 ? 32.045 8.635 -28.243 1.00 91.12 97 SER A C 1
ATOM 745 O O . SER A 1 97 ? 32.981 9.384 -28.477 1.00 91.12 97 SER A O 1
ATOM 747 N N . LYS A 1 98 ? 32.182 7.303 -28.306 1.00 89.94 98 LYS A N 1
ATOM 748 C CA . LYS A 1 98 ? 33.456 6.639 -28.647 1.00 89.94 98 LYS A CA 1
ATOM 749 C C . LYS A 1 98 ? 33.859 6.763 -30.121 1.00 89.94 98 LYS A C 1
ATOM 751 O O . LYS A 1 98 ? 35.000 6.452 -30.445 1.00 89.94 98 LYS A O 1
ATOM 756 N N . ALA A 1 99 ? 32.924 7.103 -31.006 1.00 82.25 99 ALA A N 1
ATOM 757 C CA . ALA A 1 99 ? 33.168 7.233 -32.442 1.00 82.25 99 ALA A CA 1
ATO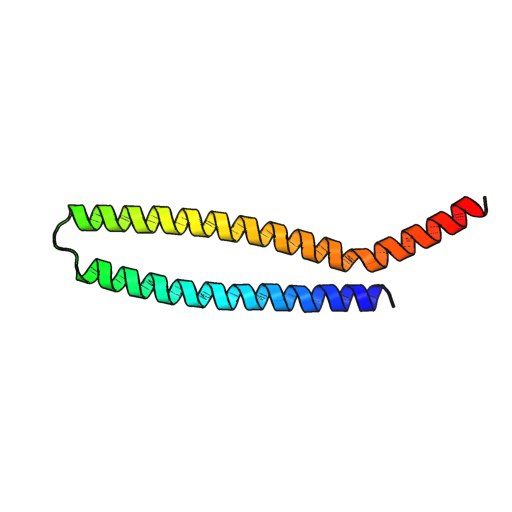M 758 C C . ALA A 1 99 ? 33.467 8.680 -32.882 1.00 82.25 99 ALA A C 1
ATOM 760 O O . ALA A 1 99 ? 33.902 8.868 -34.018 1.00 82.25 99 ALA A O 1
ATOM 761 N N . ALA A 1 100 ? 33.200 9.666 -32.017 1.00 67.94 100 ALA A N 1
ATOM 762 C CA . ALA A 1 100 ? 33.540 11.079 -32.190 1.00 67.94 100 ALA A CA 1
ATOM 763 C C . ALA A 1 100 ? 34.962 11.372 -31.687 1.00 67.94 100 ALA A C 1
ATOM 765 O O . ALA A 1 100 ? 35.602 12.269 -32.279 1.00 67.94 100 ALA A O 1
#

Secondary structure (DSSP, 8-state):
-HHHHHHHHHHHHHHHHHHHHHHHHHHHHHHHHHHHHHHHT--SHHHHHHHHHHHHHHHHHHHHHHHHHHHHHHHHHHHHHHHHHHHHHHHHHHHHHHH-